Protein AF-A0AAT9I2Z2-F1 (afdb_monomer)

Sequence (164 aa):
MGCRAEVEIGSLQNAQDYVNRVRSRAANPDGWVKKYIDNNDPLKGFSNVPAANYKIGLYTDQFVTQGKAFARKAVWFERKIELAMEGHRFFDLQRWDSNNNAGYMADVLNAYIFHETHISGYNYLYMNGAKFVKGKNERYPIPQVQIDLSKINGASVLQQNPGY

pLDDT: mean 94.08, std 4.58, range [67.12, 97.94]

Solvent-accessible surface area (backbone atoms only — not comparable to full-atom values): 9862 Å² total; per-residue (Å²): 113,67,41,60,51,28,34,74,76,64,39,28,64,62,19,44,53,52,50,36,56,55,42,55,57,72,50,34,71,90,76,51,64,44,31,50,70,34,88,92,43,59,87,78,35,65,45,95,47,66,62,66,90,86,82,66,78,73,81,87,53,56,30,61,77,59,28,61,71,46,35,46,52,53,54,54,50,52,53,52,67,76,45,55,96,66,78,48,63,65,60,50,35,46,57,49,15,74,64,91,34,80,49,51,40,30,55,54,52,40,52,48,51,54,51,58,68,65,44,84,93,56,88,39,76,94,52,67,88,66,78,61,49,70,76,32,67,82,52,77,74,66,58,64,69,59,33,71,68,37,53,60,97,87,40,63,73,56,74,70,49,64,84,106

Foldseek 3Di:
DVLLVCLVVFVQVVSLVVLQVLLVVQQDLVPADADAPDPVCNVNDGDSHGPDDDDGDGDDCCSPVVHSVVSNVSVLVSCCVVCPPVPVNLVVQLVVCPPPNQCSSQVVVVVVLVVQVPPPPHDCVVSVVPHDDGQPNSDDWDPVVQQCPCDDPNHGPDDIRPPD

Mean predicted aligned error: 4.86 Å

Radius of gyration: 22.18 Å; Cα contacts (8 Å, |Δi|>4): 158; chains: 1; bounding box: 55×44×61 Å

Secondary structure (DSSP, 8-state):
-HHHHHHHHT-HHHHHHHHHHHHHHHT-GGGS-EEES-TT-GGG-EEEEESS----PPPSSHHHHSHHHHHHHHHHHHHHHHTTTTTHHHHHHHHHHTTT-TTHHHHHHHHHHHHHHTSTT---GGGTT----TTTTTSPPPPHHHHHH-EETTEE-PPPPTT-

Structure (mmCIF, N/CA/C/O backbone):
data_AF-A0AAT9I2Z2-F1
#
_entry.id   AF-A0AAT9I2Z2-F1
#
loop_
_atom_site.group_PDB
_atom_site.id
_atom_site.type_symbol
_atom_site.label_atom_id
_atom_site.label_alt_id
_atom_site.label_comp_id
_atom_site.label_asym_id
_atom_site.label_entity_id
_atom_site.label_seq_id
_atom_site.pdbx_PDB_ins_code
_atom_site.Cartn_x
_atom_site.Cartn_y
_atom_site.Cartn_z
_atom_site.occupancy
_atom_site.B_iso_or_equiv
_atom_site.auth_seq_id
_atom_site.auth_comp_id
_atom_site.auth_asym_id
_atom_site.auth_atom_id
_atom_site.pdbx_PDB_model_num
ATOM 1 N N . MET A 1 1 ? -3.119 -12.752 -1.061 1.00 67.12 1 MET A N 1
ATOM 2 C CA . MET A 1 1 ? -3.346 -13.035 0.379 1.00 67.12 1 MET A CA 1
ATOM 3 C C . MET A 1 1 ? -2.389 -14.093 0.925 1.00 67.12 1 MET A C 1
ATOM 5 O O . MET A 1 1 ? -1.832 -13.835 1.984 1.00 67.12 1 MET A O 1
ATOM 9 N N . GLY A 1 2 ? -2.137 -15.201 0.207 1.00 78.25 2 GLY A N 1
ATOM 10 C CA . GLY A 1 2 ? -1.225 -16.276 0.645 1.00 78.25 2 GLY A CA 1
ATOM 11 C C . GLY A 1 2 ? 0.155 -15.804 1.124 1.00 78.25 2 GLY A C 1
ATOM 12 O O . GLY A 1 2 ? 0.534 -16.110 2.244 1.00 78.25 2 GLY A O 1
ATOM 13 N N . CYS A 1 3 ? 0.849 -14.942 0.369 1.00 83.75 3 CYS A N 1
ATOM 14 C CA . CYS A 1 3 ? 2.174 -14.430 0.765 1.00 83.75 3 CYS A CA 1
ATOM 15 C C . CYS A 1 3 ? 2.208 -13.745 2.141 1.00 83.75 3 CYS A C 1
ATOM 17 O O . CYS A 1 3 ? 3.155 -13.934 2.894 1.00 83.75 3 CYS A O 1
ATOM 19 N N . ARG A 1 4 ? 1.171 -12.98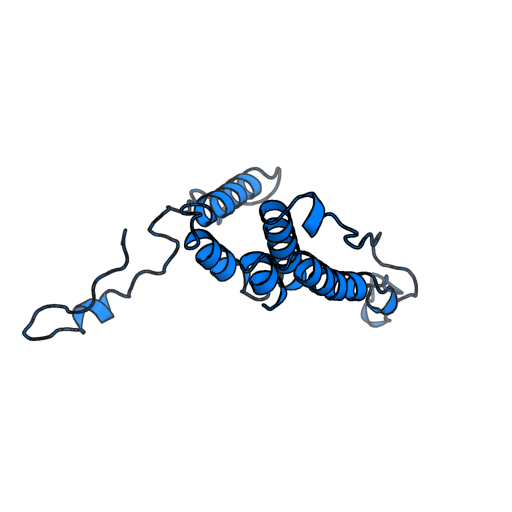1 2.512 1.00 87.44 4 ARG A N 1
ATOM 20 C CA . ARG A 1 4 ? 1.103 -12.352 3.838 1.00 87.44 4 ARG A CA 1
ATOM 21 C C . ARG A 1 4 ? 0.942 -13.404 4.932 1.00 87.44 4 ARG A C 1
ATOM 23 O O . ARG A 1 4 ? 1.576 -13.271 5.969 1.00 87.44 4 ARG A O 1
ATOM 30 N N . ALA A 1 5 ? 0.093 -14.408 4.713 1.00 91.19 5 ALA A N 1
ATOM 31 C CA . ALA A 1 5 ? -0.112 -15.475 5.687 1.00 91.19 5 ALA A CA 1
ATOM 32 C C . ALA A 1 5 ? 1.199 -16.230 5.951 1.00 91.19 5 ALA A C 1
ATOM 34 O O . ALA A 1 5 ? 1.581 -16.357 7.109 1.00 91.19 5 ALA A O 1
ATOM 35 N N . GLU A 1 6 ? 1.933 -16.595 4.894 1.00 95.44 6 GLU A N 1
ATOM 36 C CA . GLU A 1 6 ? 3.252 -17.240 4.989 1.00 95.44 6 GLU A CA 1
ATOM 37 C C . GLU A 1 6 ? 4.249 -16.409 5.822 1.00 95.44 6 GLU A C 1
ATOM 39 O O . GLU A 1 6 ? 4.898 -16.941 6.722 1.00 95.44 6 GLU A O 1
ATOM 44 N N . VAL A 1 7 ? 4.313 -15.083 5.613 1.00 94.62 7 VAL A N 1
ATOM 45 C CA . VAL A 1 7 ? 5.141 -14.196 6.457 1.00 94.62 7 VAL A CA 1
ATOM 46 C C . VAL A 1 7 ? 4.713 -14.265 7.921 1.00 94.62 7 VAL A C 1
ATOM 48 O O . VAL A 1 7 ? 5.560 -14.347 8.812 1.00 94.62 7 VAL A O 1
ATOM 51 N N . GLU A 1 8 ? 3.409 -14.210 8.199 1.00 92.31 8 GLU A N 1
ATOM 52 C CA . GLU A 1 8 ? 2.915 -14.176 9.575 1.00 92.31 8 GLU A CA 1
ATOM 53 C C . GLU A 1 8 ? 3.112 -15.497 10.325 1.00 92.31 8 GLU A C 1
ATOM 55 O O . GLU A 1 8 ? 3.418 -15.456 11.517 1.00 92.31 8 GLU A O 1
ATOM 60 N N . ILE A 1 9 ? 3.060 -16.641 9.643 1.00 94.94 9 ILE A N 1
ATOM 61 C CA . ILE A 1 9 ? 3.372 -17.949 10.244 1.00 94.94 9 ILE A CA 1
ATOM 62 C C . ILE A 1 9 ? 4.879 -18.262 10.275 1.00 94.94 9 ILE A C 1
ATOM 64 O O . ILE A 1 9 ? 5.276 -19.273 10.840 1.00 94.94 9 ILE A O 1
ATOM 68 N N . GLY A 1 10 ? 5.729 -17.399 9.702 1.00 95.19 10 GLY A N 1
ATOM 69 C CA . GLY A 1 10 ? 7.190 -17.562 9.702 1.00 95.19 10 GLY A CA 1
ATOM 70 C C . GLY A 1 10 ? 7.747 -18.394 8.543 1.00 95.19 10 GLY A C 1
ATOM 71 O O . GLY A 1 10 ? 8.942 -18.672 8.503 1.00 95.19 10 GLY A O 1
ATOM 72 N N . SER A 1 11 ? 6.914 -18.740 7.567 1.00 97.38 11 SER A N 1
ATOM 73 C CA . SER A 1 11 ? 7.290 -19.457 6.349 1.00 97.38 11 SER A CA 1
ATOM 74 C C . SER A 1 11 ? 7.851 -18.484 5.299 1.00 97.38 11 SER A C 1
ATOM 76 O O . SER A 1 11 ? 7.222 -18.123 4.302 1.00 97.38 11 SER A O 1
ATOM 78 N N . LEU A 1 12 ? 9.048 -17.958 5.574 1.00 97.69 12 LEU A N 1
ATOM 79 C CA . LEU A 1 12 ? 9.598 -16.822 4.824 1.00 97.69 12 LEU A CA 1
ATOM 80 C C . LEU A 1 12 ? 10.016 -17.187 3.393 1.00 97.69 12 LEU A C 1
ATOM 82 O O . LEU A 1 12 ? 9.867 -16.356 2.498 1.00 97.69 12 LEU A O 1
ATOM 86 N N . GLN A 1 13 ? 10.467 -18.424 3.163 1.00 97.38 13 GLN A N 1
ATOM 87 C CA . GLN A 1 13 ? 10.805 -18.904 1.820 1.00 97.38 13 GLN A CA 1
ATOM 88 C C . GLN A 1 13 ? 9.561 -18.967 0.923 1.00 97.38 13 GLN A C 1
ATOM 90 O O . GLN A 1 13 ? 9.550 -18.366 -0.147 1.00 97.38 13 GLN A O 1
ATOM 95 N N . ASN A 1 14 ? 8.466 -19.576 1.391 1.00 97.44 14 ASN A N 1
ATOM 96 C CA . ASN A 1 14 ? 7.216 -19.632 0.622 1.00 97.44 14 ASN A CA 1
ATOM 97 C C . ASN A 1 14 ? 6.663 -18.231 0.326 1.00 97.44 14 ASN A C 1
ATOM 99 O O . ASN A 1 14 ? 6.168 -17.959 -0.770 1.00 97.44 14 ASN A O 1
ATOM 103 N N . ALA A 1 15 ? 6.754 -17.314 1.299 1.00 97.69 15 ALA A N 1
ATOM 104 C CA . ALA A 1 15 ? 6.368 -15.924 1.089 1.00 97.69 15 ALA A CA 1
ATOM 105 C C . ALA A 1 15 ? 7.175 -15.271 -0.044 1.00 97.69 15 ALA A C 1
ATOM 107 O O . ALA A 1 15 ? 6.591 -14.571 -0.878 1.00 97.69 15 ALA A O 1
ATOM 108 N N . GLN A 1 16 ? 8.489 -15.518 -0.084 1.00 97.69 16 GLN A N 1
ATOM 109 C CA . GLN A 1 16 ? 9.372 -15.041 -1.143 1.00 97.69 16 GLN A CA 1
ATOM 110 C C . GLN A 1 16 ? 8.971 -15.615 -2.499 1.00 97.69 16 GLN A C 1
ATOM 112 O O . GLN A 1 16 ? 8.832 -14.861 -3.460 1.00 97.69 16 GLN A O 1
ATOM 117 N N . ASP A 1 17 ? 8.725 -16.921 -2.570 1.00 97.62 17 ASP A N 1
ATOM 118 C CA . ASP A 1 17 ? 8.367 -17.600 -3.813 1.00 97.62 17 ASP A CA 1
ATOM 119 C C . ASP A 1 17 ? 7.061 -17.038 -4.386 1.00 97.62 17 ASP A C 1
ATOM 121 O O . ASP A 1 17 ? 6.966 -16.742 -5.578 1.00 97.62 17 ASP A O 1
ATOM 125 N N . TYR A 1 18 ? 6.061 -16.781 -3.539 1.00 97.75 18 TYR A N 1
ATOM 126 C CA . TYR A 1 18 ? 4.816 -16.144 -3.967 1.00 97.75 18 TYR A CA 1
ATOM 127 C C . TYR A 1 18 ? 4.998 -14.707 -4.455 1.00 97.75 18 TYR A C 1
ATOM 129 O O . TYR A 1 18 ? 4.366 -14.324 -5.440 1.00 97.75 18 TYR A O 1
ATOM 137 N N . VAL A 1 19 ? 5.853 -13.913 -3.807 1.00 97.69 19 VAL A N 1
ATOM 138 C CA . VAL A 1 19 ? 6.183 -12.562 -4.288 1.00 97.69 19 VAL A CA 1
ATOM 139 C C . VAL A 1 19 ? 6.918 -12.641 -5.624 1.00 97.69 19 VAL A C 1
ATOM 141 O O . VAL A 1 19 ? 6.554 -11.948 -6.572 1.00 97.69 19 VAL A O 1
ATOM 144 N N . ASN A 1 20 ? 7.888 -13.544 -5.749 1.00 97.94 20 ASN A N 1
ATOM 145 C CA . ASN A 1 20 ? 8.637 -13.741 -6.982 1.00 97.94 20 ASN A CA 1
ATOM 146 C C . ASN A 1 20 ? 7.756 -14.215 -8.138 1.00 97.94 20 ASN A C 1
ATOM 148 O O . ASN A 1 20 ? 8.011 -13.814 -9.264 1.00 97.94 20 ASN A O 1
ATOM 152 N N . ARG A 1 21 ? 6.679 -14.974 -7.906 1.00 97.69 21 ARG A N 1
ATOM 153 C CA . ARG A 1 21 ? 5.716 -15.305 -8.975 1.00 97.69 21 ARG A CA 1
ATOM 154 C C . ARG A 1 21 ? 5.090 -14.057 -9.603 1.00 97.69 21 ARG A C 1
ATOM 156 O O . ARG A 1 21 ? 4.988 -13.981 -10.826 1.00 97.69 21 ARG A O 1
ATOM 163 N N . VAL A 1 22 ? 4.707 -13.074 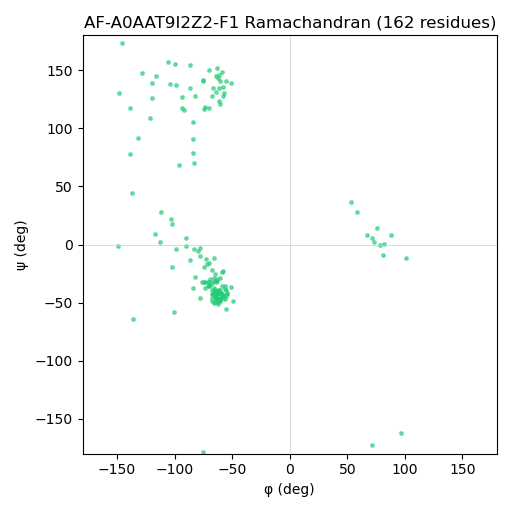-8.787 1.00 96.81 22 VAL A N 1
ATOM 164 C CA . VAL A 1 22 ? 4.157 -11.793 -9.269 1.00 96.81 22 VAL A CA 1
ATOM 165 C C . VAL A 1 22 ? 5.237 -10.994 -9.999 1.00 96.81 22 VAL A C 1
ATOM 167 O O . VAL A 1 22 ? 5.017 -10.539 -11.123 1.00 96.81 22 VAL A O 1
ATOM 170 N N . ARG A 1 23 ? 6.433 -10.906 -9.406 1.00 97.88 23 ARG A N 1
ATOM 171 C CA . ARG A 1 23 ? 7.565 -10.160 -9.972 1.00 97.88 23 ARG A CA 1
ATOM 172 C C . ARG A 1 23 ? 8.060 -10.751 -11.288 1.00 97.88 23 ARG A C 1
ATOM 174 O O . ARG A 1 23 ? 8.306 -9.992 -12.215 1.00 97.88 23 ARG A O 1
ATOM 181 N N . SER A 1 24 ? 8.137 -12.075 -11.411 1.00 97.56 24 SER A N 1
ATOM 182 C CA . SER A 1 24 ? 8.490 -12.766 -12.657 1.00 97.56 24 SER A CA 1
ATOM 183 C C . SER A 1 24 ? 7.480 -12.479 -13.763 1.00 97.56 24 SER A C 1
ATOM 185 O O . SER A 1 24 ? 7.876 -12.223 -14.895 1.00 97.56 24 SER A O 1
ATOM 187 N N . ARG A 1 25 ? 6.177 -12.451 -13.442 1.00 97.44 25 ARG A N 1
ATOM 188 C CA . ARG A 1 25 ? 5.145 -12.048 -14.407 1.00 97.44 25 ARG A CA 1
ATOM 189 C C . ARG A 1 25 ? 5.330 -10.594 -14.833 1.00 97.44 25 ARG A C 1
ATOM 191 O O . ARG A 1 25 ? 5.289 -10.314 -16.023 1.00 97.44 25 ARG A O 1
ATOM 198 N N . ALA A 1 26 ? 5.552 -9.679 -13.890 1.00 96.50 26 ALA A N 1
ATOM 199 C CA . ALA A 1 26 ? 5.776 -8.263 -14.193 1.00 96.50 26 ALA A CA 1
ATOM 200 C C . ALA A 1 26 ? 7.086 -8.011 -14.972 1.00 96.50 26 ALA A C 1
ATOM 202 O O . ALA A 1 26 ? 7.181 -7.069 -15.757 1.00 96.50 26 ALA A O 1
ATOM 203 N N . ALA A 1 27 ? 8.096 -8.860 -14.776 1.00 96.94 27 ALA A N 1
ATOM 204 C CA . ALA A 1 27 ? 9.369 -8.808 -15.484 1.00 96.94 27 ALA A CA 1
ATOM 205 C C . ALA A 1 27 ? 9.306 -9.387 -16.907 1.00 96.94 27 ALA A C 1
ATOM 207 O O . ALA A 1 27 ? 10.275 -9.223 -17.642 1.00 96.94 27 ALA A O 1
ATOM 208 N N . ASN A 1 28 ? 8.210 -10.048 -17.305 1.00 96.56 28 ASN A N 1
ATOM 209 C CA . ASN A 1 28 ? 8.075 -10.596 -18.652 1.00 96.56 28 ASN A CA 1
ATOM 210 C C . ASN A 1 28 ? 7.917 -9.462 -19.693 1.00 96.56 28 ASN A C 1
ATOM 212 O O . ASN A 1 28 ? 6.899 -8.761 -19.651 1.00 96.56 28 ASN A O 1
ATOM 216 N N . PRO A 1 29 ? 8.854 -9.312 -20.655 1.00 95.19 29 PRO A N 1
ATOM 217 C CA . PRO A 1 29 ? 8.789 -8.277 -21.686 1.00 95.19 29 PRO A CA 1
ATOM 218 C C . PRO A 1 29 ? 7.543 -8.318 -22.573 1.00 95.19 29 PRO A C 1
ATOM 220 O O . PRO A 1 29 ? 7.152 -7.282 -23.109 1.00 95.19 29 PRO A O 1
ATOM 223 N N . ASP A 1 30 ? 6.890 -9.475 -22.702 1.00 93.94 30 ASP A N 1
ATOM 224 C CA . ASP A 1 30 ? 5.658 -9.608 -23.491 1.00 93.94 30 ASP A CA 1
ATOM 225 C C . ASP A 1 30 ? 4.510 -8.759 -22.929 1.00 93.94 30 ASP A C 1
ATOM 227 O O . ASP A 1 30 ? 3.654 -8.293 -23.679 1.00 93.94 30 ASP A O 1
ATOM 231 N N . GLY A 1 31 ? 4.500 -8.540 -21.609 1.00 92.94 31 GLY A N 1
ATOM 232 C CA . GLY A 1 31 ? 3.502 -7.721 -20.922 1.00 92.94 31 GLY A CA 1
ATOM 233 C C . GLY A 1 31 ? 3.881 -6.245 -20.798 1.00 92.94 31 GLY A C 1
ATOM 234 O O . GLY A 1 31 ? 3.116 -5.470 -20.222 1.00 92.94 31 GLY A O 1
ATOM 235 N N . TRP A 1 32 ? 5.059 -5.834 -21.274 1.00 96.06 32 TRP A N 1
ATOM 236 C CA . TRP A 1 32 ? 5.503 -4.450 -21.140 1.00 96.06 32 TRP A CA 1
ATOM 237 C C . TRP A 1 32 ? 4.784 -3.530 -22.117 1.00 96.06 32 TRP A C 1
ATOM 239 O O . TRP A 1 32 ? 4.569 -3.857 -23.284 1.00 96.06 32 TRP A O 1
ATOM 249 N N . VAL A 1 33 ? 4.469 -2.326 -21.640 1.00 95.00 33 VAL A N 1
ATOM 250 C CA . VAL A 1 33 ? 3.944 -1.268 -22.501 1.00 95.00 33 VAL A CA 1
ATOM 251 C C . VAL A 1 33 ? 5.022 -0.894 -23.513 1.00 95.00 33 VAL A C 1
ATOM 253 O O . VAL A 1 33 ? 6.186 -0.662 -23.175 1.00 95.00 33 VAL A O 1
ATOM 256 N N . LYS A 1 34 ? 4.625 -0.841 -24.778 1.00 96.00 34 LYS A N 1
ATOM 257 C CA . LYS A 1 34 ? 5.500 -0.494 -25.895 1.00 96.00 34 LYS A CA 1
ATOM 258 C C . LYS A 1 34 ? 5.182 0.920 -26.377 1.00 96.00 34 LYS A C 1
ATOM 260 O O . LYS A 1 34 ? 4.097 1.437 -26.124 1.00 96.00 34 LYS A O 1
ATOM 265 N N . LYS A 1 35 ? 6.132 1.578 -27.040 1.00 96.62 35 LYS A N 1
ATOM 266 C CA . LYS A 1 35 ? 5.909 2.916 -27.612 1.00 96.62 35 LYS A CA 1
ATOM 267 C C . LYS A 1 35 ? 4.846 2.851 -28.701 1.00 96.62 35 LYS A C 1
ATOM 269 O O . LYS A 1 35 ? 4.832 1.878 -29.458 1.00 96.62 35 LYS A O 1
ATOM 274 N N . TYR A 1 36 ? 4.033 3.896 -28.828 1.00 97.12 36 TYR A N 1
ATOM 275 C CA . TYR A 1 36 ? 3.173 4.063 -29.998 1.00 97.12 36 TYR A CA 1
ATOM 276 C C . TYR A 1 36 ? 4.012 4.115 -31.277 1.00 97.12 36 TYR A C 1
ATOM 278 O O . TYR A 1 36 ? 5.154 4.580 -31.263 1.00 97.12 36 TYR A O 1
ATOM 286 N N . ILE A 1 37 ? 3.443 3.628 -32.379 1.00 96.94 37 ILE A N 1
ATOM 287 C CA . ILE A 1 37 ? 4.020 3.831 -33.716 1.00 96.94 37 ILE A CA 1
ATOM 288 C C . ILE A 1 37 ? 4.050 5.330 -34.043 1.00 96.94 37 ILE A C 1
ATOM 290 O O . ILE A 1 37 ? 5.027 5.823 -34.599 1.00 96.94 37 ILE A O 1
ATOM 294 N N . ASP A 1 38 ? 2.997 6.046 -33.646 1.00 95.88 38 ASP A N 1
ATOM 295 C CA . ASP A 1 38 ? 2.831 7.484 -33.817 1.00 95.88 38 ASP A CA 1
ATOM 296 C C . ASP A 1 38 ? 2.214 8.070 -32.541 1.00 95.88 38 ASP A C 1
ATOM 298 O O . ASP A 1 38 ? 1.098 7.720 -32.163 1.00 95.88 38 ASP A O 1
ATOM 302 N N . ASN A 1 39 ? 2.934 8.959 -31.854 1.00 94.00 39 ASN A N 1
ATOM 303 C CA . ASN A 1 39 ? 2.436 9.575 -30.620 1.00 94.00 39 ASN A CA 1
ATOM 304 C C . ASN A 1 39 ? 1.243 10.514 -30.861 1.00 94.00 39 ASN A C 1
ATOM 306 O O . ASN A 1 39 ? 0.488 10.766 -29.926 1.00 94.00 39 ASN A O 1
ATOM 310 N N . ASN A 1 40 ? 1.074 11.027 -32.085 1.00 96.62 40 ASN A N 1
ATOM 311 C CA . ASN A 1 40 ? -0.059 11.882 -32.442 1.00 96.62 40 ASN A CA 1
ATOM 312 C C . ASN A 1 40 ? -1.288 11.070 -32.876 1.00 96.62 40 ASN A C 1
ATOM 314 O O . ASN A 1 40 ? -2.382 11.624 -32.944 1.00 96.62 40 ASN A O 1
ATOM 318 N N . ASP A 1 41 ? -1.121 9.772 -33.150 1.00 95.56 41 ASP A N 1
ATOM 319 C CA . ASP A 1 41 ? -2.212 8.858 -33.493 1.00 95.56 41 ASP A CA 1
ATOM 320 C C . ASP A 1 41 ? -2.032 7.487 -32.807 1.00 95.56 41 ASP A C 1
ATOM 322 O O . ASP A 1 41 ? -1.607 6.507 -33.433 1.00 95.56 41 ASP A O 1
ATOM 326 N N . PRO A 1 42 ? -2.363 7.397 -31.503 1.00 92.88 42 PRO A N 1
ATOM 327 C CA . PRO A 1 42 ? -2.222 6.173 -30.712 1.00 92.88 42 PRO A CA 1
ATOM 328 C C . PRO A 1 42 ? -2.998 4.969 -31.261 1.00 92.88 42 PRO A C 1
ATOM 330 O O . PRO A 1 42 ? -2.647 3.823 -30.974 1.00 92.88 42 PRO A O 1
ATOM 333 N N . LEU A 1 43 ? -4.050 5.208 -32.054 1.00 95.56 43 LEU A N 1
ATOM 334 C CA . LEU A 1 43 ? -4.895 4.151 -32.612 1.00 95.56 43 LEU A CA 1
ATOM 335 C C . LEU A 1 43 ? -4.187 3.356 -33.716 1.00 95.56 43 LEU A C 1
ATOM 337 O O . LEU A 1 43 ? -4.590 2.229 -33.997 1.00 95.56 43 LEU A O 1
ATOM 341 N N . LYS A 1 44 ? -3.089 3.880 -34.282 1.00 95.56 44 LYS A N 1
ATOM 342 C CA . LYS A 1 44 ? -2.221 3.133 -35.211 1.00 95.56 44 LYS A CA 1
ATOM 343 C C . LYS A 1 44 ? -1.497 1.956 -34.554 1.00 95.56 44 LYS A C 1
ATOM 345 O O . LYS A 1 44 ? -0.934 1.125 -35.263 1.00 95.56 44 LYS A O 1
ATOM 350 N N . GLY A 1 45 ? -1.513 1.865 -33.225 1.00 95.25 45 GLY A N 1
ATOM 351 C CA . GLY A 1 45 ? -0.958 0.748 -32.470 1.00 95.25 45 GLY A CA 1
ATOM 352 C C . GLY A 1 45 ? 0.461 0.990 -31.959 1.00 95.25 45 GLY A C 1
ATOM 353 O O . GLY A 1 45 ? 0.945 2.121 -31.859 1.00 95.25 45 GLY A O 1
ATOM 354 N N . PHE A 1 46 ? 1.129 -0.104 -31.593 1.00 95.94 46 PHE A N 1
ATOM 355 C CA . PHE A 1 46 ? 2.381 -0.083 -30.841 1.00 95.94 46 PHE A CA 1
ATOM 356 C C . PHE A 1 46 ? 3.551 -0.665 -31.638 1.00 95.94 46 PHE A C 1
ATOM 358 O O . PHE A 1 46 ? 3.404 -1.620 -32.397 1.00 95.94 46 PHE A O 1
ATOM 365 N N . SER A 1 47 ? 4.735 -0.098 -31.427 1.00 95.06 47 SER A N 1
ATOM 366 C CA . SER A 1 47 ? 6.011 -0.631 -31.910 1.00 95.06 47 SER A CA 1
ATOM 367 C C . SER A 1 47 ? 6.470 -1.840 -31.080 1.00 95.06 47 SER A C 1
ATOM 369 O O . SER A 1 47 ? 5.819 -2.233 -30.116 1.00 95.06 47 SER A O 1
ATOM 371 N N . ASN A 1 48 ? 7.643 -2.398 -31.402 1.00 94.38 48 ASN A N 1
ATOM 372 C CA . ASN A 1 48 ? 8.310 -3.412 -30.573 1.00 94.38 48 ASN A CA 1
ATOM 373 C C . ASN A 1 48 ? 9.278 -2.834 -29.527 1.00 94.38 48 ASN A C 1
ATOM 375 O O . ASN A 1 48 ? 9.967 -3.589 -28.845 1.00 94.38 48 ASN A O 1
ATOM 379 N N . VAL A 1 49 ? 9.335 -1.509 -29.384 1.00 95.44 49 VAL A N 1
ATOM 380 C CA . VAL A 1 49 ? 10.258 -0.838 -28.463 1.00 95.44 49 VAL A CA 1
ATOM 381 C C . VAL A 1 49 ? 9.560 -0.599 -27.121 1.00 95.44 49 VAL A C 1
ATOM 383 O O . VAL A 1 49 ? 8.495 0.021 -27.114 1.00 95.44 49 VAL A O 1
ATOM 386 N N . PRO A 1 50 ? 10.139 -1.023 -25.983 1.00 96.62 50 PRO A N 1
ATOM 387 C CA . PRO A 1 50 ? 9.593 -0.721 -24.663 1.00 96.62 50 PRO A CA 1
ATOM 388 C C . PRO A 1 50 ? 9.400 0.788 -24.436 1.00 96.62 50 PRO A C 1
ATOM 390 O O . PRO A 1 50 ? 10.229 1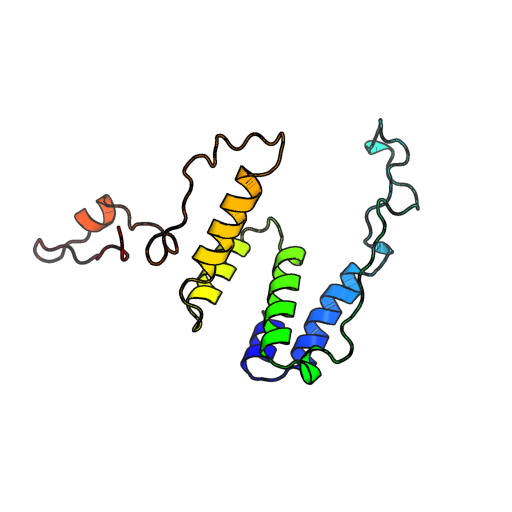.609 -24.840 1.00 96.62 50 PRO A O 1
ATOM 393 N N . ALA A 1 51 ? 8.301 1.162 -23.779 1.00 95.81 51 ALA A N 1
ATOM 394 C CA . ALA A 1 51 ? 7.966 2.560 -23.496 1.00 95.81 51 ALA A CA 1
ATOM 395 C C . ALA A 1 51 ? 8.826 3.182 -22.382 1.00 95.81 51 ALA A C 1
ATOM 397 O O . ALA A 1 51 ? 8.929 4.403 -22.293 1.00 95.81 51 ALA A O 1
ATOM 398 N N . ALA A 1 52 ? 9.456 2.352 -21.550 1.00 95.56 52 ALA A N 1
ATOM 399 C CA . ALA A 1 52 ? 10.273 2.765 -20.419 1.00 95.56 52 ALA A CA 1
ATOM 400 C C . ALA A 1 52 ? 11.454 1.806 -20.206 1.00 95.56 52 ALA A C 1
ATOM 402 O O . ALA A 1 52 ? 11.551 0.748 -20.829 1.00 95.56 52 ALA A O 1
ATOM 403 N N . ASN A 1 53 ? 12.336 2.167 -19.274 1.00 95.75 53 ASN A N 1
ATOM 404 C CA . ASN A 1 53 ? 13.405 1.294 -18.798 1.00 95.75 53 ASN A CA 1
ATOM 405 C C . ASN A 1 53 ? 12.858 0.374 -17.696 1.00 95.75 53 ASN A C 1
ATOM 407 O O . ASN A 1 53 ? 12.862 0.731 -16.517 1.00 95.75 53 ASN A O 1
ATOM 411 N N . TYR A 1 54 ? 12.363 -0.801 -18.079 1.00 95.50 54 TYR A N 1
ATOM 412 C CA . TYR A 1 54 ? 11.819 -1.783 -17.141 1.00 95.50 54 TYR A CA 1
ATOM 413 C C . TYR A 1 54 ? 12.942 -2.476 -16.358 1.00 95.50 54 TYR A C 1
ATOM 415 O O . TYR A 1 54 ? 13.791 -3.154 -16.934 1.00 95.50 54 TYR A O 1
ATOM 423 N N . LYS A 1 55 ? 12.946 -2.321 -15.027 1.00 95.62 55 LYS A N 1
ATOM 424 C CA . LYS A 1 55 ? 13.917 -2.961 -14.125 1.00 95.62 55 LYS A CA 1
ATOM 425 C C . LYS A 1 55 ? 13.210 -3.626 -12.945 1.00 95.62 55 LYS A C 1
ATOM 427 O O . LYS A 1 55 ? 12.994 -3.008 -11.905 1.00 95.62 55 LYS A O 1
ATOM 432 N N . ILE A 1 56 ? 12.876 -4.903 -13.109 1.00 96.19 56 ILE A N 1
ATOM 433 C CA . ILE A 1 56 ? 12.211 -5.725 -12.094 1.00 96.19 56 ILE A CA 1
ATOM 434 C C . ILE A 1 56 ? 13.104 -6.934 -11.799 1.00 96.19 56 ILE A C 1
ATOM 436 O O . ILE A 1 56 ? 13.262 -7.810 -12.639 1.00 96.19 56 ILE A O 1
ATOM 440 N N . GLY A 1 57 ? 13.727 -6.959 -10.617 1.00 96.19 57 GLY A N 1
ATOM 441 C CA . GLY A 1 57 ? 14.551 -8.086 -10.154 1.00 96.19 57 GLY A CA 1
ATOM 442 C C . GLY A 1 57 ? 13.799 -8.997 -9.184 1.00 96.19 57 GLY A C 1
ATOM 443 O O . GLY A 1 57 ? 12.876 -8.541 -8.511 1.00 96.19 57 GLY A O 1
ATOM 444 N N . LEU A 1 58 ? 14.197 -10.261 -9.077 1.00 97.88 58 LEU A N 1
ATOM 445 C CA . LEU A 1 58 ? 13.638 -11.197 -8.098 1.00 97.88 58 LEU A CA 1
ATOM 446 C C . LEU A 1 58 ? 14.373 -11.097 -6.758 1.00 97.88 58 LEU A C 1
ATOM 448 O O . LEU A 1 58 ? 15.544 -10.720 -6.711 1.00 97.88 58 LEU A O 1
ATOM 452 N N . TYR A 1 59 ? 13.684 -11.453 -5.678 1.00 97.62 59 TYR A N 1
ATOM 453 C CA . TYR A 1 59 ? 14.336 -11.722 -4.400 1.00 97.62 59 TYR A CA 1
ATOM 454 C C . TYR A 1 59 ? 15.030 -13.089 -4.467 1.00 97.62 59 TYR A C 1
ATOM 456 O O . TYR A 1 59 ? 14.492 -14.024 -5.055 1.00 97.62 59 TYR A O 1
ATOM 464 N N . THR A 1 60 ? 16.213 -13.208 -3.878 1.00 96.88 60 THR A N 1
ATOM 465 C CA . THR A 1 60 ? 17.018 -14.437 -3.857 1.00 96.88 60 THR A CA 1
ATOM 466 C C . THR A 1 60 ? 16.867 -15.166 -2.531 1.00 96.88 60 THR A C 1
ATOM 468 O O . THR A 1 60 ? 16.418 -16.306 -2.491 1.00 96.88 60 THR A O 1
ATOM 471 N N . ASP A 1 61 ? 17.201 -14.490 -1.441 1.00 96.44 61 ASP A N 1
ATOM 472 C CA . ASP A 1 61 ? 17.282 -15.039 -0.085 1.00 96.44 61 ASP A CA 1
ATOM 473 C C . ASP A 1 61 ? 16.946 -13.989 0.989 1.00 96.44 61 ASP A C 1
ATOM 475 O O . ASP A 1 61 ? 16.910 -14.300 2.181 1.00 96.44 61 ASP A O 1
ATOM 479 N N . GLN A 1 62 ? 16.659 -12.743 0.588 1.00 97.62 62 GLN A N 1
ATOM 480 C CA . GLN A 1 62 ? 16.492 -11.609 1.499 1.00 97.62 62 GLN A CA 1
ATOM 481 C C . GLN A 1 62 ? 15.345 -11.818 2.492 1.00 97.62 62 GLN A C 1
ATOM 483 O O . GLN A 1 62 ? 15.398 -11.294 3.601 1.00 97.62 62 GLN A O 1
ATOM 488 N N . PHE A 1 63 ? 14.310 -12.581 2.126 1.00 97.94 63 PHE A N 1
ATOM 489 C CA . PHE A 1 63 ? 13.203 -12.874 3.039 1.00 97.94 63 PHE A CA 1
ATOM 490 C C . PHE A 1 63 ? 13.671 -13.683 4.247 1.00 97.94 63 PHE A C 1
ATOM 492 O O . PHE A 1 63 ? 13.275 -13.377 5.370 1.00 97.94 63 PHE A O 1
ATOM 499 N N . VAL A 1 64 ? 14.520 -14.687 4.023 1.00 96.75 64 VAL A N 1
ATOM 500 C CA . VAL A 1 64 ? 15.061 -15.537 5.087 1.00 96.75 64 VAL A CA 1
ATOM 501 C C . VAL A 1 64 ? 16.185 -14.806 5.819 1.00 96.75 64 VAL A C 1
ATOM 503 O O . VAL A 1 64 ? 16.166 -14.746 7.046 1.00 96.75 64 VAL A O 1
ATOM 506 N N . THR A 1 65 ? 17.118 -14.184 5.091 1.00 97.88 65 THR A N 1
ATOM 507 C CA . THR A 1 65 ? 18.321 -13.574 5.685 1.00 97.88 65 THR A CA 1
ATOM 508 C C . THR A 1 65 ? 18.046 -12.276 6.442 1.00 97.88 65 THR A C 1
ATOM 510 O O . THR A 1 65 ? 18.698 -12.014 7.449 1.00 97.88 65 THR A O 1
ATOM 513 N N . GLN A 1 66 ? 17.059 -11.476 6.022 1.00 97.75 66 GLN A N 1
ATOM 514 C CA . GLN A 1 66 ? 16.654 -10.245 6.725 1.00 97.75 66 GLN A CA 1
ATOM 515 C C . GLN A 1 66 ? 15.421 -10.443 7.623 1.00 97.75 66 GLN A C 1
ATOM 517 O O . GLN A 1 66 ? 14.990 -9.529 8.333 1.00 97.75 66 GLN A O 1
ATOM 522 N N . GLY A 1 67 ? 14.844 -11.645 7.600 1.00 96.81 67 GLY A N 1
ATOM 523 C CA . GLY A 1 67 ? 13.790 -12.074 8.502 1.00 96.81 67 GLY A CA 1
ATOM 524 C C . GLY A 1 67 ? 12.416 -11.438 8.269 1.00 96.81 67 GLY A C 1
ATOM 525 O O . GLY A 1 67 ? 12.138 -10.700 7.318 1.00 96.81 67 GLY A O 1
ATOM 526 N N . LYS A 1 68 ? 11.510 -11.738 9.205 1.00 95.62 68 LYS A N 1
ATOM 527 C CA . LYS A 1 68 ? 10.068 -11.469 9.095 1.00 95.62 68 LYS A CA 1
ATOM 528 C C . LYS A 1 68 ? 9.722 -9.989 8.899 1.00 95.62 68 LYS A C 1
ATOM 530 O O . LYS A 1 68 ? 8.783 -9.669 8.172 1.00 95.62 68 LYS A O 1
ATOM 535 N N . ALA A 1 69 ? 10.468 -9.077 9.525 1.00 93.75 69 ALA A N 1
ATOM 536 C CA . ALA A 1 69 ? 10.222 -7.640 9.405 1.00 93.75 69 ALA A CA 1
ATOM 537 C C . ALA A 1 69 ? 10.485 -7.127 7.979 1.00 93.75 69 ALA A C 1
ATOM 539 O O . ALA A 1 69 ? 9.680 -6.357 7.447 1.00 93.75 69 ALA A O 1
ATOM 540 N N . PHE A 1 70 ? 11.569 -7.585 7.346 1.00 96.94 70 PHE A N 1
ATOM 541 C CA . PHE A 1 70 ? 11.858 -7.285 5.947 1.00 96.94 70 PHE A CA 1
ATOM 542 C C . PHE A 1 70 ? 10.820 -7.924 5.025 1.00 96.94 70 PHE A C 1
ATOM 544 O O . PHE A 1 70 ? 10.206 -7.220 4.224 1.00 96.94 70 PHE A O 1
ATOM 551 N N . ALA A 1 71 ? 10.558 -9.225 5.195 1.00 97.19 71 ALA A N 1
ATOM 552 C CA . ALA A 1 71 ? 9.591 -9.961 4.383 1.00 97.19 71 ALA A CA 1
ATOM 553 C C . ALA A 1 71 ? 8.205 -9.290 4.390 1.00 97.19 71 ALA A C 1
ATOM 555 O O . ALA A 1 71 ? 7.572 -9.122 3.347 1.00 97.19 71 ALA A O 1
ATOM 556 N N . ARG A 1 72 ? 7.755 -8.808 5.558 1.00 94.88 72 ARG A N 1
ATOM 557 C CA . ARG A 1 72 ? 6.499 -8.061 5.690 1.00 94.88 72 ARG A CA 1
ATOM 558 C C . ARG A 1 72 ? 6.509 -6.770 4.872 1.00 94.88 72 ARG A C 1
ATOM 560 O O . ARG A 1 72 ? 5.560 -6.522 4.131 1.00 94.88 72 ARG A O 1
ATOM 567 N N . LYS A 1 73 ? 7.575 -5.968 4.967 1.00 94.44 73 LYS A N 1
ATOM 568 C CA . LYS A 1 73 ? 7.717 -4.725 4.189 1.00 94.44 73 LYS A CA 1
ATOM 569 C C . LYS A 1 73 ? 7.769 -4.999 2.684 1.00 94.44 73 LYS A C 1
ATOM 571 O O . LYS A 1 73 ? 7.109 -4.286 1.933 1.00 94.44 73 LYS A O 1
ATOM 576 N N . ALA A 1 74 ? 8.480 -6.041 2.256 1.00 96.81 74 ALA A N 1
ATOM 577 C CA . ALA A 1 74 ? 8.542 -6.454 0.856 1.00 96.81 74 ALA A CA 1
ATOM 578 C C . ALA A 1 74 ? 7.153 -6.844 0.319 1.00 96.81 74 ALA A C 1
ATOM 580 O O . ALA A 1 74 ? 6.726 -6.328 -0.712 1.00 96.81 74 ALA A O 1
ATOM 581 N N . VAL A 1 75 ? 6.388 -7.654 1.063 1.00 96.50 75 VAL A N 1
ATOM 582 C CA . VAL A 1 75 ? 5.002 -8.009 0.702 1.00 96.50 75 VAL A CA 1
ATOM 583 C C . VAL A 1 75 ? 4.092 -6.776 0.648 1.00 96.50 75 VAL A C 1
ATOM 585 O O . VAL A 1 75 ? 3.265 -6.656 -0.256 1.00 96.50 75 VAL A O 1
ATOM 588 N N . TRP A 1 76 ? 4.217 -5.848 1.602 1.00 94.94 76 TRP A N 1
ATOM 589 C CA . TRP A 1 76 ? 3.418 -4.616 1.617 1.00 94.94 76 TRP A CA 1
ATOM 590 C C . TRP A 1 76 ? 3.736 -3.700 0.439 1.00 94.94 76 TRP A C 1
ATOM 592 O O . TRP A 1 76 ? 2.828 -3.062 -0.097 1.00 94.94 76 TRP A O 1
ATOM 602 N N . PHE A 1 77 ? 5.006 -3.635 0.042 1.00 95.56 77 PHE A N 1
ATOM 603 C CA . PHE A 1 77 ? 5.437 -2.877 -1.123 1.00 95.56 77 PHE A CA 1
ATOM 604 C C . PHE A 1 77 ? 4.913 -3.500 -2.418 1.00 95.56 77 PHE A C 1
ATOM 606 O O . PHE A 1 77 ? 4.284 -2.795 -3.200 1.00 95.56 77 PHE A O 1
ATOM 613 N N . GLU A 1 78 ? 5.073 -4.814 -2.603 1.00 97.19 78 GLU A N 1
ATOM 614 C CA . GLU A 1 78 ? 4.580 -5.510 -3.798 1.00 97.19 78 GLU A CA 1
ATOM 615 C C . GLU A 1 78 ? 3.063 -5.335 -3.950 1.00 97.19 78 GLU A C 1
ATOM 617 O O . GLU A 1 78 ? 2.567 -4.978 -5.012 1.00 97.19 78 GLU A O 1
ATOM 622 N N . ARG A 1 79 ? 2.309 -5.465 -2.852 1.00 96.69 79 ARG A N 1
ATOM 623 C CA . ARG A 1 79 ? 0.856 -5.257 -2.866 1.00 96.69 79 ARG A CA 1
ATOM 624 C C . ARG A 1 79 ? 0.453 -3.810 -3.176 1.00 96.69 79 ARG A C 1
ATOM 626 O O . ARG A 1 79 ? -0.603 -3.603 -3.763 1.00 96.69 79 ARG A O 1
ATOM 633 N N . LYS A 1 80 ? 1.265 -2.818 -2.783 1.00 95.38 80 LYS A N 1
ATOM 634 C CA . LYS A 1 80 ? 1.019 -1.399 -3.095 1.00 95.38 80 LYS A CA 1
ATOM 635 C C . LYS A 1 80 ? 1.080 -1.149 -4.601 1.00 95.38 80 LYS A C 1
ATOM 637 O O . LYS A 1 80 ? 0.261 -0.385 -5.094 1.00 95.38 80 LYS A O 1
ATOM 642 N N . ILE A 1 81 ? 2.067 -1.725 -5.284 1.00 95.69 81 ILE A N 1
ATOM 643 C CA . ILE A 1 81 ? 2.292 -1.475 -6.713 1.00 95.69 81 ILE A CA 1
ATOM 644 C C . ILE A 1 81 ? 1.418 -2.365 -7.599 1.00 95.69 81 ILE A C 1
ATOM 646 O O . ILE A 1 81 ? 0.903 -1.878 -8.595 1.00 95.69 81 ILE A O 1
ATOM 650 N N . GLU A 1 82 ? 1.204 -3.624 -7.211 1.00 96.31 82 GLU A N 1
ATOM 651 C CA . GLU A 1 82 ? 0.412 -4.585 -7.986 1.00 96.31 82 GLU A CA 1
ATOM 652 C C . GLU A 1 82 ? -1.071 -4.211 -8.026 1.00 96.31 82 GLU A C 1
ATOM 654 O O . GLU A 1 82 ? -1.698 -4.364 -9.060 1.00 96.31 82 GLU A O 1
ATOM 659 N N . LEU A 1 83 ? -1.621 -3.711 -6.913 1.00 96.38 83 LEU A N 1
ATOM 660 C CA . LEU A 1 83 ? -3.052 -3.399 -6.766 1.00 96.38 83 LEU A CA 1
ATOM 661 C C . LEU A 1 83 ? -3.305 -1.890 -6.661 1.00 96.38 83 LEU A C 1
ATOM 663 O O . LEU A 1 83 ? -4.225 -1.430 -5.969 1.00 96.38 83 LEU A O 1
ATOM 667 N N . ALA A 1 84 ? -2.415 -1.097 -7.257 1.00 96.31 84 ALA A N 1
ATOM 668 C CA . ALA A 1 84 ? -2.565 0.347 -7.295 1.00 96.31 84 ALA A CA 1
ATOM 669 C C . ALA A 1 84 ? -3.870 0.709 -8.020 1.00 96.31 84 ALA A C 1
ATOM 671 O O . ALA A 1 84 ? -4.220 0.101 -9.021 1.00 96.31 84 ALA A O 1
ATOM 672 N N . MET A 1 85 ? -4.581 1.723 -7.520 1.00 96.12 85 MET A N 1
ATOM 673 C CA . MET A 1 85 ? -5.850 2.208 -8.090 1.00 96.12 85 MET A CA 1
ATOM 674 C C . MET A 1 85 ? -7.049 1.242 -7.997 1.00 96.12 85 MET A C 1
ATOM 676 O O . MET A 1 85 ? -8.122 1.566 -8.489 1.00 96.12 85 MET A O 1
ATOM 680 N N . GLU A 1 86 ? -6.929 0.123 -7.278 1.00 96.94 86 GLU A N 1
ATOM 681 C CA . GLU A 1 86 ? -8.011 -0.869 -7.115 1.00 96.94 86 GLU A CA 1
ATOM 682 C C . GLU A 1 86 ? -8.738 -0.780 -5.755 1.00 96.94 86 GLU A C 1
ATOM 684 O O . GLU A 1 86 ? -9.376 -1.722 -5.295 1.00 96.94 86 GLU A O 1
ATOM 689 N N . GLY A 1 87 ? -8.604 0.336 -5.030 1.00 95.62 87 GLY A N 1
ATOM 690 C CA . GLY A 1 87 ? -9.309 0.553 -3.755 1.00 95.62 87 GLY A CA 1
ATOM 691 C C . GLY A 1 87 ? -8.786 -0.254 -2.554 1.00 95.62 87 GLY A C 1
ATOM 692 O O . GLY A 1 87 ? -9.301 -0.120 -1.446 1.00 95.62 87 GLY A O 1
ATOM 693 N N . HIS A 1 88 ? -7.724 -1.048 -2.709 1.00 96.56 88 HIS A N 1
ATOM 694 C CA . HIS A 1 88 ? -7.184 -1.872 -1.620 1.00 96.56 88 HIS A CA 1
ATOM 695 C C . HIS A 1 88 ? -6.397 -1.092 -0.559 1.00 96.56 88 HIS A C 1
ATOM 697 O O . HIS A 1 88 ? -6.391 -1.472 0.615 1.00 96.56 88 HIS A O 1
ATOM 703 N N . ARG A 1 89 ? -5.717 -0.008 -0.952 1.00 96.12 89 ARG A N 1
ATOM 704 C CA . ARG A 1 89 ? -4.673 0.624 -0.128 1.00 96.12 89 ARG A CA 1
ATOM 705 C C . ARG A 1 89 ? -5.175 1.119 1.228 1.00 96.12 89 ARG A C 1
ATOM 707 O O . ARG A 1 89 ? -4.479 0.925 2.221 1.00 96.12 89 ARG A O 1
ATOM 714 N N . PHE A 1 90 ? -6.354 1.736 1.277 1.00 95.81 90 PHE A N 1
ATOM 715 C CA . PHE A 1 90 ? -6.919 2.264 2.522 1.00 95.81 90 PHE A CA 1
ATOM 716 C C . PHE A 1 90 ? -7.164 1.142 3.541 1.00 95.81 90 PHE A C 1
ATOM 718 O O . PHE A 1 90 ? -6.667 1.195 4.664 1.00 95.81 90 PHE A O 1
ATOM 725 N N . PHE A 1 91 ? -7.850 0.078 3.119 1.00 95.19 91 PHE A N 1
ATOM 726 C CA . PHE A 1 91 ? -8.168 -1.067 3.976 1.00 95.19 91 PHE A CA 1
ATOM 727 C C . PHE A 1 91 ? -6.935 -1.896 4.343 1.00 95.19 91 PHE A C 1
ATOM 729 O O . PHE A 1 91 ? -6.875 -2.493 5.417 1.00 95.19 91 PHE A O 1
ATOM 736 N N . ASP A 1 92 ? -5.926 -1.932 3.472 1.00 95.31 92 ASP A N 1
ATOM 737 C CA . ASP A 1 92 ? -4.646 -2.545 3.799 1.00 95.31 92 ASP A CA 1
ATOM 738 C C . ASP A 1 92 ? -3.942 -1.797 4.935 1.00 95.31 92 ASP A C 1
ATOM 740 O O . ASP A 1 92 ? -3.525 -2.441 5.896 1.00 95.31 92 ASP A O 1
ATOM 744 N N . LEU A 1 93 ? -3.870 -0.462 4.865 1.00 95.81 93 LEU A N 1
ATOM 745 C CA . LEU A 1 93 ? -3.303 0.366 5.932 1.00 95.81 93 LEU A CA 1
ATOM 746 C C . LEU A 1 93 ? -4.076 0.208 7.242 1.00 95.81 93 LEU A C 1
ATOM 748 O O . LEU A 1 93 ? -3.454 -0.045 8.270 1.00 95.81 93 LEU A O 1
ATOM 752 N N . GLN A 1 94 ? -5.409 0.262 7.189 1.00 94.50 94 GLN A N 1
ATOM 753 C CA . GLN A 1 94 ? -6.277 0.065 8.354 1.00 94.50 94 GLN A CA 1
ATOM 754 C C . GLN A 1 94 ? -6.015 -1.291 9.029 1.00 94.50 94 GLN A C 1
ATOM 756 O O . GLN A 1 94 ? -5.841 -1.377 10.243 1.00 94.50 94 GLN A O 1
ATOM 761 N N . ARG A 1 95 ? -5.931 -2.369 8.239 1.00 92.75 95 ARG A N 1
ATOM 762 C CA . ARG A 1 95 ? -5.646 -3.716 8.751 1.00 92.75 95 ARG A CA 1
ATOM 763 C C . ARG A 1 95 ? -4.228 -3.839 9.304 1.00 92.75 95 ARG A C 1
ATOM 765 O O . ARG A 1 95 ? -3.986 -4.650 10.193 1.00 92.75 95 ARG A O 1
ATOM 772 N N . TRP A 1 96 ? -3.252 -3.132 8.747 1.00 92.12 96 TRP A N 1
ATOM 773 C CA . TRP A 1 96 ? -1.882 -3.180 9.258 1.00 92.12 96 TRP A CA 1
ATOM 774 C C . TRP A 1 96 ? -1.714 -2.363 10.534 1.00 92.12 96 TRP A C 1
ATOM 776 O O . TRP A 1 96 ? -0.962 -2.800 11.397 1.00 92.12 96 TRP A O 1
ATOM 786 N N . ASP A 1 97 ? -2.457 -1.267 10.681 1.00 92.00 97 ASP A N 1
ATOM 787 C CA . ASP A 1 97 ? -2.522 -0.465 11.904 1.00 92.00 97 ASP A CA 1
ATOM 788 C C . ASP A 1 97 ? -2.986 -1.303 13.108 1.00 92.00 97 ASP A C 1
ATOM 790 O O . ASP A 1 97 ? -2.335 -1.342 14.152 1.00 92.00 97 ASP A O 1
ATOM 794 N N . SER A 1 98 ? -4.046 -2.100 12.921 1.00 80.75 98 SER A N 1
ATOM 795 C CA . SER A 1 98 ? -4.624 -2.924 13.989 1.00 80.75 98 SER A CA 1
ATOM 796 C C . SER A 1 98 ? -3.752 -4.111 14.431 1.00 80.75 98 SER A C 1
ATOM 798 O O . SER A 1 98 ? -4.008 -4.697 15.478 1.00 80.75 98 SER A O 1
ATOM 800 N N . ASN A 1 99 ? -2.738 -4.506 13.652 1.00 74.25 99 ASN A N 1
ATOM 801 C CA . ASN A 1 99 ? -1.895 -5.680 13.921 1.00 74.25 99 ASN A CA 1
ATOM 802 C C . ASN A 1 99 ? -0.593 -5.289 14.647 1.00 74.25 99 ASN A C 1
ATOM 804 O O . ASN A 1 99 ? 0.492 -5.391 14.072 1.00 74.25 99 ASN A O 1
ATOM 808 N N . ASN A 1 100 ? -0.704 -4.857 15.910 1.00 70.88 100 ASN A N 1
ATOM 809 C CA . ASN A 1 100 ? 0.418 -4.411 16.759 1.00 70.88 100 ASN A CA 1
ATOM 810 C C . ASN A 1 100 ? 1.232 -3.239 16.175 1.00 70.88 100 ASN A C 1
ATOM 812 O O . ASN A 1 100 ? 2.422 -3.112 16.455 1.00 70.88 100 ASN A O 1
ATOM 816 N N . ASN A 1 101 ? 0.606 -2.385 15.360 1.00 82.50 101 ASN A N 1
ATOM 817 C CA . ASN A 1 101 ? 1.266 -1.252 14.707 1.00 82.50 101 ASN A CA 1
ATOM 818 C C . ASN A 1 101 ? 0.394 0.012 14.776 1.00 82.50 101 ASN A C 1
ATOM 820 O O . ASN A 1 101 ? 0.200 0.713 13.784 1.00 82.50 101 ASN A O 1
ATOM 824 N N . ALA A 1 102 ? -0.185 0.260 15.954 1.00 89.38 102 ALA A N 1
ATOM 825 C CA . ALA A 1 102 ? -1.176 1.309 16.154 1.00 89.38 102 ALA A CA 1
ATOM 826 C C . ALA A 1 102 ? -0.604 2.698 15.830 1.00 89.38 102 ALA A C 1
ATOM 828 O O . ALA A 1 102 ? 0.315 3.179 16.499 1.00 89.38 102 ALA A O 1
ATOM 829 N N . GLY A 1 103 ? -1.215 3.397 14.877 1.00 92.81 103 GLY A N 1
ATOM 830 C CA . GLY A 1 103 ? -0.765 4.694 14.366 1.00 92.81 103 GLY A CA 1
ATOM 831 C C . GLY A 1 103 ? -0.023 4.629 13.032 1.00 92.81 103 GLY A C 1
ATOM 832 O O . GLY A 1 103 ? 0.134 5.666 12.395 1.00 92.81 103 GLY A O 1
ATOM 833 N N . TYR A 1 104 ? 0.358 3.442 12.556 1.00 94.25 104 TYR A N 1
ATOM 834 C CA . TYR A 1 104 ? 1.022 3.271 11.265 1.00 94.25 104 TYR A CA 1
ATOM 835 C C . TYR A 1 104 ? 0.237 3.865 10.093 1.00 94.25 104 TYR A C 1
ATOM 837 O O . TYR A 1 104 ? 0.828 4.453 9.186 1.00 94.25 104 TYR A O 1
ATOM 845 N N . MET A 1 105 ? -1.091 3.726 10.086 1.00 96.38 105 MET A N 1
ATOM 846 C CA . MET A 1 105 ? -1.916 4.313 9.028 1.00 96.38 105 MET A CA 1
ATOM 847 C C . MET A 1 105 ? -1.850 5.841 9.057 1.00 96.38 105 MET A C 1
ATOM 849 O O . MET A 1 105 ? -1.686 6.460 8.003 1.00 96.38 105 MET A O 1
ATOM 853 N N . ALA A 1 106 ? -1.937 6.435 10.250 1.00 97.00 106 ALA A N 1
ATOM 854 C CA . ALA A 1 106 ? -1.837 7.877 10.428 1.00 97.00 106 ALA A CA 1
ATOM 855 C C . ALA A 1 106 ? -0.461 8.399 10.000 1.00 97.00 106 ALA A C 1
ATOM 857 O O . ALA A 1 106 ? -0.396 9.392 9.278 1.00 97.00 106 ALA A O 1
ATOM 858 N N . ASP A 1 107 ? 0.620 7.706 10.360 1.00 97.19 107 ASP A N 1
ATOM 859 C CA . ASP A 1 107 ? 1.982 8.075 9.963 1.00 97.19 107 ASP A CA 1
ATOM 860 C C . ASP A 1 107 ? 2.143 8.059 8.439 1.00 97.19 107 ASP A C 1
ATOM 862 O O . ASP A 1 107 ? 2.626 9.025 7.847 1.00 97.19 107 ASP A O 1
ATOM 866 N N . VAL A 1 108 ? 1.679 6.994 7.774 1.00 96.50 108 VAL A N 1
ATOM 867 C CA . VAL A 1 108 ? 1.764 6.869 6.312 1.00 96.50 108 VAL A CA 1
ATOM 868 C C . VAL A 1 108 ? 0.946 7.949 5.601 1.00 96.50 108 VAL A C 1
ATOM 870 O O . VAL A 1 108 ? 1.429 8.538 4.633 1.00 96.50 108 VAL A O 1
ATOM 873 N N . LEU A 1 109 ? -0.288 8.203 6.044 1.00 97.38 109 LEU A N 1
ATOM 874 C CA . LEU A 1 109 ? -1.173 9.167 5.385 1.00 97.38 109 LEU A CA 1
ATOM 875 C C . LEU A 1 109 ? -0.753 10.611 5.650 1.00 97.38 109 LEU A C 1
ATOM 877 O O . LEU A 1 109 ? -0.792 11.418 4.727 1.00 97.38 109 LEU A O 1
ATOM 881 N N . ASN A 1 110 ? -0.286 10.936 6.856 1.00 97.94 110 ASN A N 1
ATOM 882 C CA . ASN A 1 110 ? 0.238 12.269 7.145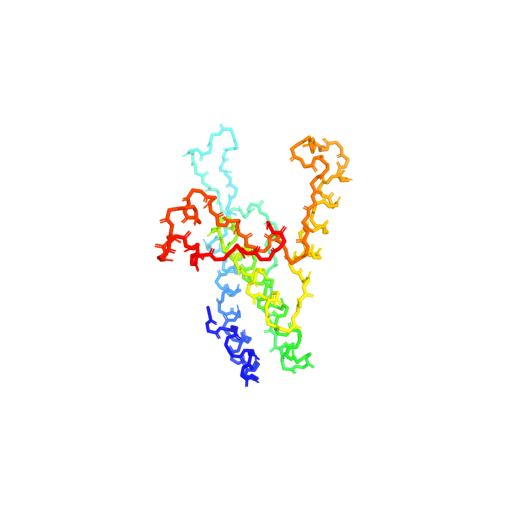 1.00 97.94 110 ASN A CA 1
ATOM 883 C C . ASN A 1 110 ? 1.574 12.522 6.432 1.00 97.94 110 ASN A C 1
ATOM 885 O O . ASN A 1 110 ? 1.782 13.628 5.944 1.00 97.94 110 ASN A O 1
ATOM 889 N N . ALA A 1 111 ? 2.441 11.512 6.287 1.00 97.31 111 ALA A N 1
ATOM 890 C CA . ALA A 1 111 ? 3.650 11.634 5.467 1.00 97.31 111 ALA A CA 1
ATOM 891 C C . ALA A 1 111 ? 3.316 11.876 3.985 1.00 97.31 111 ALA A C 1
ATOM 893 O O . ALA A 1 111 ? 3.958 12.700 3.337 1.00 97.31 111 ALA A O 1
ATOM 894 N N . TYR A 1 112 ? 2.287 11.202 3.459 1.00 95.50 112 TYR A N 1
ATOM 895 C CA . TYR A 1 112 ? 1.766 11.464 2.115 1.00 95.50 112 TYR A CA 1
ATOM 896 C C . TYR A 1 112 ? 1.213 12.891 1.986 1.00 95.50 112 TYR A C 1
ATOM 898 O O . TYR A 1 112 ? 1.609 13.608 1.074 1.00 95.50 112 TYR A O 1
ATOM 906 N N . ILE A 1 113 ? 0.363 13.334 2.920 1.00 95.81 113 ILE A N 1
ATOM 907 C CA . ILE A 1 113 ? -0.189 14.697 2.914 1.00 95.81 113 ILE A CA 1
ATOM 908 C C . ILE A 1 113 ? 0.929 15.740 2.949 1.00 95.81 113 ILE A C 1
ATOM 910 O O . ILE A 1 113 ? 0.900 16.702 2.181 1.00 95.81 113 ILE A O 1
ATOM 914 N N . PHE A 1 114 ? 1.932 15.536 3.803 1.00 95.25 114 PHE A N 1
ATOM 915 C CA . PHE A 1 114 ? 3.084 16.422 3.890 1.00 95.25 114 PHE A CA 1
ATOM 916 C C . PHE A 1 114 ? 3.847 16.471 2.564 1.00 95.25 114 PHE A C 1
ATOM 918 O O . PHE A 1 114 ? 4.094 17.559 2.058 1.00 95.25 114 PHE A O 1
ATOM 925 N N . HIS A 1 115 ? 4.159 15.317 1.967 1.00 94.75 115 HIS A N 1
ATOM 926 C CA . HIS A 1 115 ? 4.842 15.259 0.675 1.00 94.75 115 HIS A CA 1
ATOM 927 C C . HIS A 1 115 ? 4.083 16.040 -0.404 1.00 94.75 115 HIS A C 1
ATOM 929 O O . HIS A 1 115 ? 4.644 16.965 -0.981 1.00 94.75 115 HIS A O 1
ATOM 935 N N . GLU A 1 116 ? 2.802 15.725 -0.628 1.00 93.75 116 GLU A N 1
ATOM 936 C CA . GLU A 1 116 ? 2.003 16.322 -1.711 1.00 93.75 116 GLU A CA 1
ATOM 937 C C . GLU A 1 116 ? 1.800 17.834 -1.559 1.00 93.75 116 GLU A C 1
ATOM 939 O O . GLU A 1 116 ? 1.753 18.561 -2.548 1.00 93.75 116 GLU A O 1
ATOM 944 N N . THR A 1 117 ? 1.720 18.332 -0.323 1.00 93.88 117 THR A N 1
ATOM 945 C CA . THR A 1 117 ? 1.572 19.773 -0.043 1.00 93.88 117 THR A CA 1
ATOM 946 C C . THR A 1 117 ? 2.886 20.557 -0.139 1.00 93.88 117 THR A C 1
ATOM 948 O O . THR A 1 117 ? 2.867 21.780 -0.044 1.00 93.88 117 THR A O 1
ATOM 951 N N . HIS A 1 118 ? 4.020 19.879 -0.351 1.00 93.38 118 HIS A N 1
ATOM 952 C CA . HIS A 1 118 ? 5.349 20.490 -0.484 1.00 93.38 118 HIS A CA 1
ATOM 953 C C . HIS A 1 118 ? 5.987 20.262 -1.866 1.00 93.38 118 HIS A C 1
ATOM 955 O O . HIS A 1 118 ? 7.156 20.600 -2.073 1.00 93.38 118 HIS A O 1
ATOM 961 N N . ILE A 1 119 ? 5.244 19.719 -2.838 1.00 92.94 119 ILE A N 1
ATOM 962 C CA . ILE A 1 119 ? 5.718 19.603 -4.222 1.00 92.94 119 ILE A CA 1
ATOM 963 C C . ILE A 1 119 ? 5.670 20.985 -4.882 1.00 92.94 119 ILE A C 1
ATOM 965 O O . ILE A 1 119 ? 4.603 21.573 -5.066 1.00 92.94 119 ILE A O 1
ATOM 969 N N . SER A 1 120 ? 6.836 21.503 -5.272 1.00 92.38 120 SER A N 1
ATOM 970 C CA . SER A 1 120 ? 6.942 22.795 -5.958 1.00 92.38 120 SER A CA 1
ATOM 971 C C . SER A 1 120 ? 6.121 22.812 -7.252 1.00 92.38 120 SER A C 1
ATOM 973 O O . SER A 1 120 ? 6.257 21.926 -8.096 1.00 92.38 120 SER A O 1
ATOM 975 N N . GLY A 1 121 ? 5.268 23.827 -7.409 1.00 89.56 121 GLY A N 1
ATOM 976 C CA . GLY A 1 121 ? 4.417 24.006 -8.590 1.00 89.56 121 GLY A CA 1
ATOM 977 C C . GLY A 1 121 ? 3.169 23.117 -8.642 1.00 89.56 121 GLY A C 1
ATOM 978 O O . GLY A 1 121 ? 2.391 23.242 -9.587 1.00 89.56 121 GLY A O 1
ATOM 979 N N . TYR A 1 122 ? 2.939 22.248 -7.653 1.00 88.81 122 TYR A N 1
ATOM 980 C CA . TYR A 1 122 ? 1.725 21.439 -7.572 1.00 88.81 122 TYR A CA 1
ATOM 981 C C . TYR A 1 122 ? 0.600 22.195 -6.852 1.00 88.81 122 TYR A C 1
ATOM 983 O O . TYR A 1 122 ? 0.810 22.795 -5.799 1.00 88.81 122 TYR A O 1
ATOM 991 N N . ASN A 1 123 ? -0.615 22.167 -7.405 1.00 90.62 123 ASN A N 1
ATOM 992 C CA . ASN A 1 123 ? -1.781 22.775 -6.766 1.00 90.62 123 ASN A CA 1
ATOM 993 C C . ASN A 1 123 ? -2.401 21.806 -5.747 1.00 90.62 123 ASN A C 1
ATOM 995 O O . ASN A 1 123 ? -3.108 20.871 -6.116 1.00 90.62 123 ASN A O 1
ATOM 999 N N . TYR A 1 124 ? -2.185 22.079 -4.462 1.00 90.19 124 TYR A N 1
ATOM 1000 C CA . TYR A 1 124 ? -2.672 21.269 -3.344 1.00 90.19 124 TYR A CA 1
ATOM 1001 C C . TYR A 1 124 ? -3.891 21.873 -2.624 1.00 90.19 124 TYR A C 1
ATOM 1003 O O . TYR A 1 124 ? -4.150 21.522 -1.473 1.00 90.19 124 TYR A O 1
ATOM 1011 N N . LEU A 1 125 ? -4.668 22.767 -3.255 1.00 91.31 125 LEU A N 1
ATOM 1012 C CA . LEU A 1 125 ? -5.824 23.425 -2.611 1.00 91.31 125 LEU A CA 1
ATOM 1013 C C . LEU A 1 125 ? -6.796 22.435 -1.941 1.00 91.31 125 LEU A C 1
ATOM 1015 O O . LEU A 1 125 ? -7.303 22.714 -0.858 1.00 91.31 125 LEU A O 1
ATOM 1019 N N . TYR A 1 126 ? -7.002 21.258 -2.539 1.00 88.56 126 TYR A N 1
ATOM 1020 C CA . TYR A 1 126 ? -7.871 20.199 -2.010 1.00 88.56 126 TYR A CA 1
ATOM 1021 C C . TYR A 1 126 ? -7.299 19.465 -0.777 1.00 88.56 126 TYR A C 1
ATOM 1023 O O . TYR A 1 126 ? -8.022 18.726 -0.114 1.00 88.56 126 TYR A O 1
ATOM 1031 N N . MET A 1 127 ? -6.014 19.657 -0.463 1.00 92.19 127 MET A N 1
ATOM 1032 C CA . MET A 1 127 ? -5.321 19.084 0.701 1.00 92.19 127 MET A CA 1
ATOM 1033 C C . MET A 1 127 ? -4.921 20.144 1.726 1.00 92.19 127 MET A C 1
ATOM 1035 O O . MET A 1 127 ? -4.292 19.812 2.732 1.00 92.19 127 MET A O 1
ATOM 1039 N N . ASN A 1 128 ? -5.269 21.414 1.504 1.00 88.00 128 ASN A N 1
ATOM 1040 C CA . ASN A 1 128 ? -4.927 22.471 2.442 1.00 88.00 128 ASN A CA 1
ATOM 1041 C C . ASN A 1 128 ? -5.592 22.212 3.807 1.00 88.00 128 ASN A C 1
ATOM 1043 O O . ASN A 1 128 ? -6.806 22.037 3.895 1.00 88.00 128 ASN A O 1
ATOM 1047 N N . GLY A 1 129 ? -4.788 22.145 4.871 1.00 91.50 129 GLY A N 1
ATOM 1048 C CA . GLY A 1 129 ? -5.251 21.798 6.220 1.00 91.50 129 GLY A CA 1
ATOM 1049 C C . GLY A 1 129 ? -5.644 20.327 6.424 1.00 91.50 129 GLY A C 1
ATOM 1050 O O . GLY A 1 129 ? -6.133 19.982 7.501 1.00 91.50 129 GLY A O 1
ATOM 1051 N N . ALA A 1 130 ? -5.434 19.451 5.434 1.00 95.44 130 ALA A N 1
ATOM 1052 C CA . ALA A 1 130 ? -5.728 18.030 5.574 1.00 95.44 130 ALA A CA 1
ATOM 1053 C C . ALA A 1 130 ? -4.883 17.405 6.694 1.00 95.44 130 ALA A C 1
ATOM 1055 O O . ALA A 1 130 ? -3.676 17.624 6.792 1.00 95.44 130 ALA A O 1
ATOM 1056 N N . LYS A 1 131 ? -5.526 16.599 7.541 1.00 95.69 131 LYS A N 1
ATOM 1057 C CA . LYS A 1 131 ? -4.871 15.885 8.637 1.00 95.69 131 LYS A CA 1
ATOM 1058 C C . LYS A 1 131 ? -5.582 14.568 8.896 1.00 95.69 131 LYS A C 1
ATOM 1060 O O . LYS A 1 131 ? -6.795 14.552 9.084 1.00 95.69 131 LYS A O 1
ATOM 1065 N N . PHE A 1 132 ? -4.818 13.483 8.962 1.00 97.06 132 PHE A N 1
ATOM 1066 C CA . PHE A 1 132 ? -5.321 12.195 9.417 1.00 97.06 132 PHE A CA 1
ATOM 1067 C C . PHE A 1 132 ? -5.089 12.058 10.927 1.00 97.06 132 PHE A C 1
ATOM 1069 O O . PHE A 1 132 ? -3.950 12.044 11.401 1.00 97.06 132 PHE A O 1
ATOM 1076 N N . VAL A 1 133 ? -6.172 11.984 11.696 1.00 96.12 133 VAL A N 1
ATOM 1077 C CA . VAL A 1 133 ? -6.158 11.885 13.158 1.00 96.12 133 VAL A CA 1
ATOM 1078 C C . VAL A 1 133 ? -6.213 10.418 13.573 1.00 96.12 133 VAL A C 1
ATOM 1080 O O . VAL A 1 133 ? -7.203 9.731 13.309 1.00 96.12 133 VAL A O 1
ATOM 1083 N N . LYS A 1 134 ? -5.150 9.968 14.251 1.00 95.06 134 LYS A N 1
ATOM 1084 C CA . LYS A 1 134 ? -5.045 8.626 14.831 1.00 95.06 134 LYS A CA 1
ATOM 1085 C C . LYS A 1 134 ? -6.184 8.362 15.820 1.00 95.06 134 LYS A C 1
ATOM 1087 O O . LYS A 1 134 ? -6.456 9.199 16.679 1.00 95.06 134 LYS A O 1
ATOM 1092 N N . GLY A 1 135 ? -6.785 7.180 15.741 1.00 92.69 135 GLY A N 1
ATOM 1093 C CA . GLY A 1 135 ? -7.881 6.741 16.609 1.00 92.69 135 GLY A CA 1
ATOM 1094 C C . GLY A 1 135 ? -9.239 7.362 16.272 1.00 92.69 135 GLY A C 1
ATOM 1095 O O . GLY A 1 135 ? -10.153 7.280 17.088 1.00 92.69 135 GLY A O 1
ATOM 1096 N N . LYS A 1 136 ? -9.360 7.986 15.097 1.00 94.25 136 LYS A N 1
ATOM 1097 C CA . LYS A 1 136 ? -10.590 8.59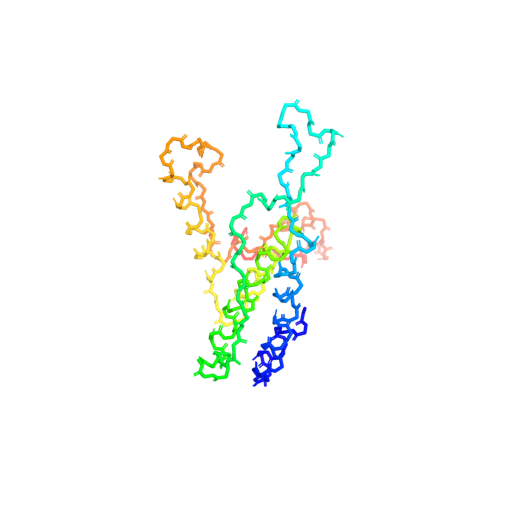4 14.581 1.00 94.25 136 LYS A CA 1
ATOM 1098 C C . LYS A 1 136 ? -10.766 8.232 13.111 1.00 94.25 136 LYS A C 1
ATOM 1100 O O . LYS A 1 136 ? -11.703 7.527 12.760 1.00 94.25 136 LYS A O 1
ATOM 1105 N N . ASN A 1 137 ? -9.863 8.681 12.238 1.00 95.94 137 ASN A N 1
ATOM 1106 C CA . ASN A 1 137 ? -10.068 8.607 10.786 1.00 95.94 137 ASN A CA 1
ATOM 1107 C C . ASN A 1 137 ? -9.836 7.220 10.170 1.00 95.94 137 ASN A C 1
ATOM 1109 O O . ASN A 1 137 ? -10.066 7.031 8.976 1.00 95.94 137 ASN A O 1
ATOM 1113 N N . GLU A 1 138 ? -9.416 6.235 10.963 1.00 94.94 138 GLU A N 1
ATOM 1114 C CA . GLU A 1 138 ? -9.315 4.842 10.536 1.00 94.94 138 GLU A CA 1
ATOM 1115 C C . GLU A 1 138 ? -10.687 4.250 10.215 1.00 94.94 138 GLU A C 1
ATOM 1117 O O . GLU A 1 138 ? -10.762 3.312 9.427 1.00 94.94 138 GLU A O 1
ATOM 1122 N N . ARG A 1 139 ? -11.774 4.766 10.802 1.00 93.69 139 ARG A N 1
ATOM 1123 C CA . ARG A 1 139 ? -13.147 4.308 10.556 1.00 93.69 139 ARG A CA 1
ATOM 1124 C C . ARG A 1 139 ? -14.040 5.491 10.212 1.00 93.69 139 ARG A C 1
ATOM 1126 O O . ARG A 1 139 ? -13.861 6.584 10.731 1.00 93.69 139 ARG A O 1
ATOM 1133 N N . TYR A 1 140 ? -15.032 5.262 9.360 1.00 93.81 140 TYR A N 1
ATOM 1134 C CA . TYR A 1 140 ? -16.062 6.266 9.112 1.00 93.81 140 TYR A CA 1
ATOM 1135 C C . TYR A 1 140 ? -16.971 6.435 10.341 1.00 93.81 140 TYR A C 1
ATOM 1137 O O . TYR A 1 140 ? -17.182 5.462 11.074 1.00 93.81 140 TYR A O 1
ATOM 1145 N N . PRO A 1 141 ? -17.533 7.635 10.571 1.00 96.19 141 PRO A N 1
ATOM 1146 C CA . PRO A 1 141 ? -18.549 7.816 11.598 1.00 96.19 141 PRO A CA 1
ATOM 1147 C C . PRO A 1 141 ? -19.783 6.977 11.270 1.00 96.19 141 PRO A C 1
ATOM 1149 O O . PRO A 1 141 ? -20.187 6.866 10.110 1.00 96.19 141 PRO A O 1
ATOM 1152 N N . ILE A 1 142 ? -20.414 6.426 12.302 1.00 95.81 142 ILE A N 1
ATOM 1153 C CA . ILE A 1 142 ? -21.761 5.878 12.170 1.00 95.81 142 ILE A CA 1
ATOM 1154 C C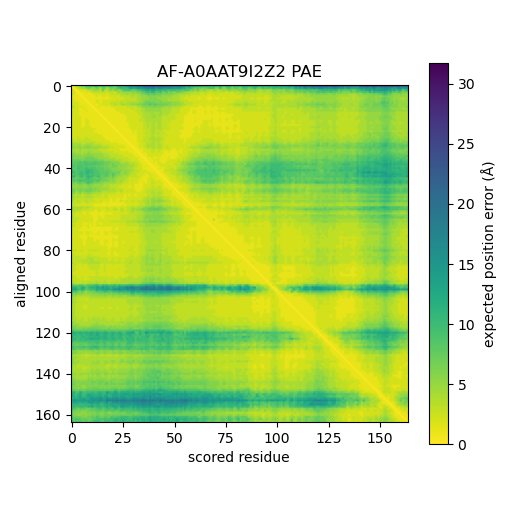 . ILE A 1 142 ? -22.700 7.064 11.906 1.00 95.81 142 ILE A C 1
ATOM 1156 O O . ILE A 1 142 ? -22.645 8.039 12.665 1.00 95.81 142 ILE A O 1
ATOM 1160 N N . PRO A 1 143 ? -23.542 7.029 10.855 1.00 95.75 143 PRO A N 1
ATOM 1161 C CA . PRO A 1 143 ? -24.458 8.127 10.567 1.00 95.75 143 PRO A CA 1
ATOM 1162 C C . PRO A 1 143 ? -25.380 8.412 11.758 1.00 95.75 143 PRO A C 1
ATOM 1164 O O . PRO A 1 143 ? -26.023 7.494 12.266 1.00 95.75 143 PRO A O 1
ATOM 1167 N N . GLN A 1 144 ? -25.481 9.681 12.171 1.00 94.62 144 GLN A N 1
ATOM 1168 C CA . GLN A 1 144 ? -26.210 10.080 13.385 1.00 94.62 144 GLN A CA 1
ATOM 1169 C C . GLN A 1 144 ? -27.661 9.580 13.397 1.00 94.62 144 GLN A C 1
ATOM 1171 O O . GLN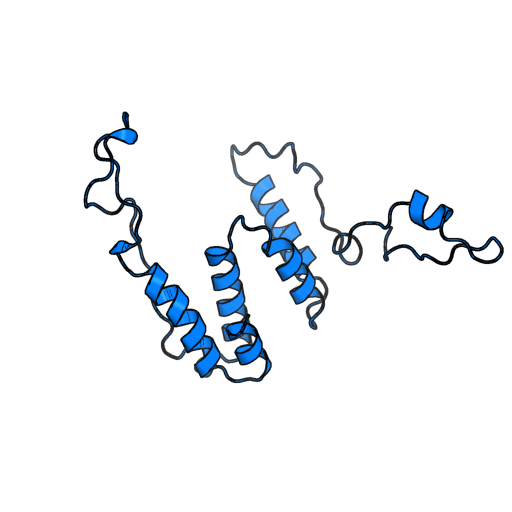 A 1 144 ? -28.114 9.005 14.380 1.00 94.62 144 GLN A O 1
ATOM 1176 N N . VAL A 1 145 ? -28.349 9.680 12.257 1.00 95.56 145 VAL A N 1
ATOM 1177 C CA . VAL A 1 145 ? -29.731 9.201 12.099 1.00 95.56 145 VAL A CA 1
ATOM 1178 C C . VAL A 1 145 ? -29.873 7.716 12.458 1.00 95.56 145 VAL A C 1
ATOM 1180 O O . VAL A 1 145 ? -30.876 7.316 13.037 1.00 95.56 145 VAL A O 1
ATOM 1183 N N . GLN A 1 146 ? -28.869 6.883 12.169 1.00 94.50 146 GLN A N 1
ATOM 1184 C CA . GLN A 1 146 ? -28.923 5.458 12.513 1.00 94.50 146 GLN A CA 1
ATOM 1185 C C . GLN A 1 146 ? -28.807 5.234 14.027 1.00 94.50 146 GLN A C 1
ATOM 1187 O O . GLN A 1 146 ? -29.481 4.355 14.564 1.00 94.50 146 GLN A O 1
ATOM 1192 N N . ILE A 1 147 ? -28.006 6.049 14.723 1.00 93.56 147 ILE A N 1
ATOM 1193 C CA . ILE A 1 147 ? -27.889 6.030 16.190 1.00 93.56 147 ILE A CA 1
ATOM 1194 C C . ILE A 1 147 ? -29.205 6.474 16.843 1.00 93.56 147 ILE A C 1
ATOM 1196 O O . ILE A 1 147 ? -29.654 5.865 17.818 1.00 93.56 147 ILE A O 1
ATOM 1200 N N . ASP A 1 148 ? -29.840 7.503 16.284 1.00 93.19 148 ASP A N 1
ATOM 1201 C CA . ASP A 1 148 ? -31.084 8.068 16.811 1.00 93.19 148 ASP A CA 1
ATOM 1202 C C . ASP A 1 148 ? -32.279 7.119 16.639 1.00 93.19 148 ASP A C 1
ATOM 1204 O O . ASP A 1 148 ? -33.153 7.065 17.508 1.00 93.19 148 ASP A O 1
ATOM 1208 N N . LEU A 1 149 ? -32.315 6.360 15.538 1.00 93.88 149 LEU A N 1
ATOM 1209 C CA . LEU A 1 149 ? -33.382 5.399 15.236 1.00 93.88 149 LEU A CA 1
ATOM 1210 C C . LEU A 1 149 ? -33.198 4.049 15.944 1.00 93.88 149 LEU A C 1
ATOM 1212 O O . LEU A 1 149 ? -34.180 3.369 16.240 1.00 93.88 149 LEU A O 1
ATOM 1216 N N . SER A 1 150 ? -31.960 3.655 16.244 1.00 92.44 150 SER A N 1
ATOM 1217 C CA . SER A 1 150 ? -31.663 2.366 16.878 1.00 92.44 150 SER A CA 1
ATOM 1218 C C . SER A 1 150 ? -31.825 2.451 18.395 1.00 92.44 150 SER A C 1
ATOM 1220 O O . SER A 1 150 ? -30.836 2.573 19.122 1.00 92.44 150 SER A O 1
ATOM 1222 N N . LYS A 1 151 ? -33.073 2.392 18.879 1.00 93.38 151 LYS A N 1
ATOM 1223 C CA . LYS A 1 151 ? -33.416 2.487 20.307 1.00 93.38 151 LYS A CA 1
ATOM 1224 C C . LYS A 1 151 ? -34.131 1.247 20.835 1.00 93.38 151 LYS A C 1
ATOM 1226 O O . LYS A 1 151 ? -35.048 0.734 20.203 1.00 93.38 151 LYS A O 1
ATOM 1231 N N . ILE A 1 152 ? -33.765 0.827 22.044 1.00 89.56 152 ILE A N 1
ATOM 1232 C CA . ILE A 1 152 ? -34.508 -0.149 22.852 1.00 89.56 152 ILE A CA 1
ATOM 1233 C C . ILE A 1 152 ? -34.908 0.560 24.146 1.00 89.56 152 ILE A C 1
ATOM 1235 O O . ILE A 1 152 ? -34.066 1.155 24.814 1.00 89.56 152 ILE A O 1
ATOM 1239 N N . ASN A 1 153 ? -36.201 0.541 24.486 1.00 90.50 153 ASN A N 1
ATOM 1240 C CA . ASN A 1 153 ? -36.750 1.220 25.672 1.00 90.50 153 ASN A CA 1
ATOM 1241 C C . ASN A 1 153 ? -36.380 2.718 25.763 1.00 90.50 153 ASN A C 1
ATOM 1243 O O . ASN A 1 153 ? -36.110 3.239 26.840 1.00 90.50 153 ASN A O 1
ATOM 1247 N N . GLY A 1 154 ? -36.328 3.413 24.621 1.00 86.00 154 GLY A N 1
ATOM 1248 C CA . GLY A 1 154 ? -36.000 4.844 24.549 1.00 86.00 154 GLY A CA 1
ATOM 1249 C C . GLY A 1 154 ? -34.503 5.181 24.611 1.00 86.00 154 GLY A C 1
ATOM 1250 O O . GLY A 1 154 ? -34.142 6.322 24.321 1.00 86.00 154 GLY A O 1
ATOM 1251 N N . ALA A 1 155 ? -33.632 4.210 24.901 1.00 86.75 155 ALA A N 1
ATOM 1252 C CA . ALA A 1 155 ? -32.181 4.382 24.910 1.00 86.75 155 ALA A CA 1
ATOM 1253 C C . ALA A 1 155 ? -31.549 3.885 23.601 1.00 86.75 155 ALA A C 1
ATOM 1255 O O . ALA A 1 155 ? -31.911 2.819 23.099 1.00 86.75 155 ALA A O 1
ATOM 1256 N N . SER A 1 156 ? -30.597 4.645 23.051 1.00 88.06 156 SER A N 1
ATOM 1257 C CA . SER A 1 156 ? -29.846 4.236 21.857 1.00 88.06 156 SER A CA 1
ATOM 1258 C C . SER A 1 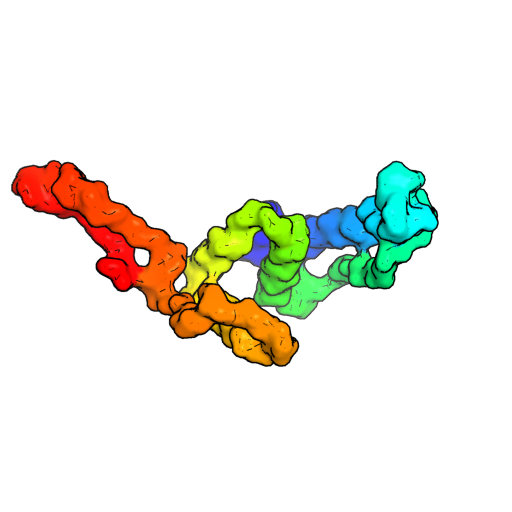156 ? -28.954 3.034 22.156 1.00 88.06 156 SER A C 1
ATOM 1260 O O . SER A 1 156 ? -28.250 3.012 23.164 1.00 88.06 156 SER A O 1
ATOM 1262 N N . VAL A 1 157 ? -28.967 2.043 21.264 1.00 93.50 157 VAL A N 1
ATOM 1263 C CA . VAL A 1 157 ? -28.151 0.821 21.388 1.00 93.50 157 VAL A CA 1
ATOM 1264 C C . VAL A 1 157 ? -26.916 0.826 20.493 1.00 93.50 157 VAL A C 1
ATOM 1266 O O . VAL A 1 157 ? -25.968 0.087 20.750 1.00 93.50 157 VAL A O 1
ATOM 1269 N N . LEU A 1 158 ? -26.898 1.670 19.458 1.00 93.12 158 LEU A N 1
ATOM 1270 C CA . LEU A 1 158 ? -25.701 1.908 18.658 1.00 93.12 158 LEU A CA 1
ATOM 1271 C C . LEU A 1 158 ? -24.808 2.935 19.351 1.00 93.12 158 LEU A C 1
ATOM 1273 O O . LEU A 1 158 ? -25.249 4.033 19.684 1.00 93.12 158 LEU A O 1
ATOM 1277 N N . GLN A 1 159 ? -23.540 2.577 19.527 1.00 92.75 159 GLN A N 1
ATOM 1278 C CA . GLN A 1 159 ? -22.507 3.469 20.044 1.00 92.75 159 GLN A CA 1
ATOM 1279 C C . GLN A 1 159 ? -21.620 3.942 18.900 1.00 92.75 159 GLN A C 1
ATOM 1281 O O . GLN A 1 159 ? -21.252 3.152 18.032 1.00 92.75 159 GLN A O 1
ATOM 1286 N N . GLN A 1 160 ? -21.279 5.228 18.911 1.00 94.69 160 GLN A N 1
ATOM 1287 C CA . GLN A 1 160 ? -20.413 5.834 17.907 1.00 94.69 160 GLN A CA 1
ATOM 1288 C C . GLN A 1 160 ? -18.997 5.226 17.938 1.00 94.69 160 GLN A C 1
ATOM 1290 O O . GLN A 1 160 ? -18.514 4.768 18.976 1.00 94.69 160 GLN A O 1
ATOM 1295 N N . ASN A 1 161 ? -18.320 5.238 16.787 1.00 94.00 161 ASN A N 1
ATOM 1296 C CA . ASN A 1 161 ? -16.898 4.921 16.707 1.00 94.00 161 ASN A CA 1
ATOM 1297 C C . ASN A 1 161 ? -16.069 5.921 17.540 1.00 94.00 161 ASN A C 1
ATOM 1299 O O . ASN A 1 161 ? -16.404 7.104 17.579 1.00 94.00 161 ASN A O 1
ATOM 1303 N N . PRO A 1 162 ? -14.957 5.490 18.164 1.00 90.31 162 PRO A N 1
ATOM 1304 C CA . PRO A 1 162 ? -14.110 6.383 18.948 1.00 90.31 162 PRO A CA 1
ATOM 1305 C C . PRO A 1 162 ? -13.702 7.655 18.190 1.00 90.31 162 PRO A C 1
ATOM 1307 O O . PRO A 1 162 ? -13.363 7.611 17.007 1.00 90.31 162 PRO A O 1
ATOM 1310 N N . GLY A 1 163 ? -13.725 8.791 18.890 1.00 90.50 163 GLY A N 1
ATOM 1311 C CA . GLY A 1 163 ? -13.274 10.082 18.365 1.00 90.50 163 GLY A CA 1
ATOM 1312 C C . GLY A 1 163 ? -14.285 10.854 17.505 1.00 90.50 163 GLY A C 1
ATOM 1313 O O . GLY A 1 163 ? -13.941 11.952 17.050 1.00 90.50 163 GLY A O 1
ATOM 1314 N N . TYR A 1 164 ? -1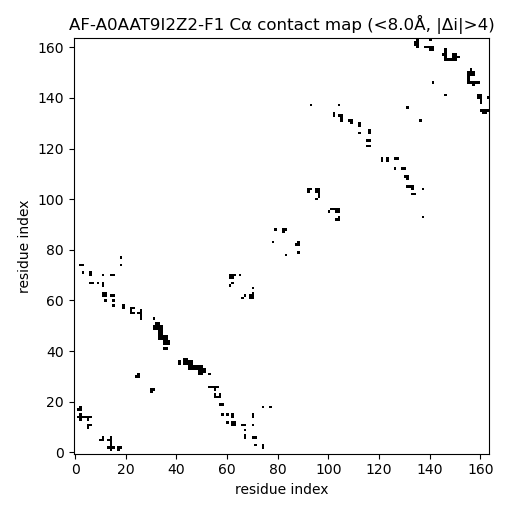5.494 10.327 17.283 1.00 90.38 164 TYR A N 1
ATOM 1315 C CA . TYR A 1 164 ? -16.601 11.011 16.599 1.00 90.38 164 TYR A CA 1
ATOM 1316 C C . TYR A 1 164 ? -17.708 11.454 17.547 1.00 90.38 164 TYR A C 1
ATOM 1318 O O . TYR A 1 164 ? -17.935 10.759 18.561 1.00 90.38 164 TYR A O 1
#